Protein AF-A0A940A9M7-F1 (afdb_monomer_lite)

Structure (mmCIF, N/CA/C/O backbone):
data_AF-A0A940A9M7-F1
#
_entry.id   AF-A0A940A9M7-F1
#
loop_
_atom_site.group_PDB
_atom_site.id
_atom_site.type_symbol
_atom_site.label_atom_id
_atom_site.label_alt_id
_atom_site.label_comp_id
_atom_site.label_asym_id
_atom_site.label_entity_id
_atom_site.label_seq_id
_atom_site.pdbx_PDB_ins_code
_atom_site.Cartn_x
_atom_site.Cartn_y
_atom_site.Cartn_z
_atom_site.occupancy
_atom_site.B_iso_or_equiv
_atom_site.auth_seq_id
_atom_site.auth_comp_id
_atom_site.auth_asym_id
_atom_site.auth_atom_id
_atom_site.pdbx_PDB_model_num
ATOM 1 N N . MET A 1 1 ? 3.256 0.026 -23.911 1.00 66.44 1 MET A N 1
ATOM 2 C CA . MET A 1 1 ? 3.688 -1.262 -23.334 1.00 66.44 1 MET A CA 1
ATOM 3 C C . MET A 1 1 ? 5.031 -1.600 -23.962 1.00 66.44 1 MET A C 1
ATOM 5 O O . MET A 1 1 ? 5.150 -1.392 -25.164 1.00 66.44 1 MET A O 1
ATOM 9 N N . LEU A 1 2 ? 6.033 -1.996 -23.174 1.00 75.44 2 LEU A N 1
ATOM 10 C CA . LEU A 1 2 ? 7.364 -2.359 -23.690 1.00 75.44 2 LEU A CA 1
ATOM 11 C C . LEU A 1 2 ? 7.281 -3.606 -24.577 1.00 75.44 2 LEU A C 1
ATOM 13 O O . LEU A 1 2 ? 6.482 -4.505 -24.307 1.00 75.44 2 LEU A O 1
ATOM 17 N N . GLU A 1 3 ? 8.133 -3.686 -25.599 1.00 84.00 3 GLU A N 1
ATOM 18 C CA . GLU A 1 3 ? 8.294 -4.919 -26.368 1.00 84.00 3 GLU A CA 1
ATOM 19 C C . GLU A 1 3 ? 8.851 -6.039 -25.475 1.00 84.00 3 GLU A C 1
ATOM 21 O O . GLU A 1 3 ? 9.731 -5.811 -24.639 1.00 84.00 3 GLU A O 1
ATOM 26 N N . ASN A 1 4 ? 8.378 -7.274 -25.671 1.00 82.25 4 ASN A N 1
ATOM 27 C CA . ASN A 1 4 ? 8.702 -8.403 -24.788 1.00 82.25 4 ASN A CA 1
ATOM 28 C C . ASN A 1 4 ? 10.216 -8.633 -24.621 1.00 82.25 4 ASN A C 1
ATOM 30 O O . ASN A 1 4 ? 10.676 -8.871 -23.507 1.00 82.25 4 ASN A O 1
ATOM 34 N N . LYS A 1 5 ? 11.008 -8.495 -25.696 1.00 86.00 5 LYS A N 1
ATOM 35 C CA . LYS A 1 5 ? 12.473 -8.672 -25.647 1.00 86.00 5 LYS A CA 1
ATOM 36 C C . LYS A 1 5 ? 13.185 -7.572 -24.860 1.00 86.00 5 LYS A C 1
ATOM 38 O O . LYS A 1 5 ? 14.200 -7.829 -24.214 1.00 86.00 5 LYS A O 1
ATOM 43 N N . GLU A 1 6 ? 12.690 -6.341 -24.939 1.00 85.94 6 GLU A N 1
ATOM 44 C CA . GLU A 1 6 ? 13.264 -5.211 -24.210 1.00 85.94 6 GLU A CA 1
ATOM 45 C C . GLU A 1 6 ? 12.961 -5.334 -22.714 1.00 85.94 6 GLU A C 1
ATOM 47 O O . GLU A 1 6 ? 13.858 -5.198 -21.878 1.00 85.94 6 GLU A O 1
ATOM 52 N N . PHE A 1 7 ? 11.719 -5.695 -22.383 1.00 87.06 7 PHE A N 1
ATOM 53 C CA . PHE A 1 7 ? 11.304 -5.965 -21.012 1.00 87.06 7 PHE A CA 1
ATOM 54 C C . PHE A 1 7 ? 12.097 -7.114 -20.377 1.00 87.06 7 PHE A C 1
ATOM 56 O O . PHE A 1 7 ? 12.583 -6.971 -19.257 1.00 87.06 7 PHE A O 1
ATOM 63 N N . GLU A 1 8 ? 12.287 -8.225 -21.090 1.00 88.94 8 GLU A N 1
ATOM 64 C CA . GLU A 1 8 ? 13.025 -9.392 -20.594 1.00 88.94 8 GLU A CA 1
ATOM 65 C C . GLU A 1 8 ? 14.490 -9.058 -20.269 1.00 88.94 8 GLU A C 1
ATOM 67 O O . GLU A 1 8 ? 14.998 -9.421 -19.203 1.00 88.94 8 GLU A O 1
ATOM 72 N N . ARG A 1 9 ? 15.163 -8.291 -21.140 1.00 89.31 9 ARG A N 1
ATOM 73 C CA . ARG A 1 9 ? 16.531 -7.804 -20.885 1.00 89.31 9 ARG A CA 1
ATOM 74 C C . ARG A 1 9 ? 16.585 -6.923 -19.645 1.00 89.31 9 ARG A C 1
ATOM 76 O O . ARG A 1 9 ? 17.468 -7.084 -18.804 1.00 89.31 9 ARG A O 1
ATOM 83 N N . LEU A 1 10 ? 15.634 -6.003 -19.529 1.00 89.06 10 LEU A N 1
ATOM 84 C CA . LEU A 1 10 ? 15.554 -5.067 -18.418 1.00 89.06 10 LEU A CA 1
ATOM 85 C C . LEU A 1 10 ? 15.268 -5.784 -17.093 1.00 89.06 10 LEU A C 1
ATOM 87 O O . LEU A 1 10 ? 15.897 -5.466 -16.083 1.00 89.06 10 LEU A O 1
ATOM 91 N N . TYR A 1 11 ? 14.392 -6.790 -17.114 1.00 87.19 11 TYR A N 1
ATOM 92 C CA . TYR A 1 11 ? 14.102 -7.654 -15.975 1.00 87.19 11 TYR A CA 1
ATOM 93 C C . TYR A 1 11 ? 15.344 -8.422 -15.542 1.00 87.19 11 TYR A C 1
ATOM 95 O O . TYR A 1 11 ? 15.809 -8.265 -14.415 1.00 87.19 11 TYR A O 1
ATOM 103 N N . THR A 1 12 ? 15.937 -9.185 -16.456 1.00 90.38 12 THR A N 1
ATOM 104 C CA . THR A 1 12 ? 17.064 -10.073 -16.148 1.00 90.38 12 THR A CA 1
ATOM 105 C C . THR A 1 12 ? 18.270 -9.297 -15.619 1.00 90.38 12 THR A C 1
ATOM 107 O O . THR A 1 12 ? 18.910 -9.718 -14.657 1.00 90.38 12 THR A O 1
ATOM 110 N N . ALA A 1 13 ? 18.543 -8.117 -16.183 1.00 91.69 13 ALA A N 1
ATOM 111 C CA . ALA A 1 13 ? 19.672 -7.286 -15.778 1.00 91.69 13 ALA A CA 1
ATOM 112 C C . ALA A 1 13 ? 19.501 -6.620 -14.399 1.00 91.69 13 ALA A C 1
ATOM 114 O O . ALA A 1 13 ? 20.499 -6.305 -13.751 1.00 91.69 13 ALA A O 1
ATOM 115 N N . ASN A 1 14 ? 18.266 -6.375 -13.940 1.00 90.81 14 ASN A N 1
ATOM 116 C CA . ASN A 1 14 ? 18.018 -5.541 -12.754 1.00 90.81 14 ASN A CA 1
ATOM 117 C C . ASN A 1 14 ? 17.339 -6.278 -11.594 1.00 90.81 14 ASN A C 1
ATOM 119 O O . ASN A 1 14 ? 17.468 -5.832 -10.451 1.00 90.81 14 ASN A O 1
ATOM 123 N N . TYR A 1 15 ? 16.680 -7.412 -11.848 1.00 91.25 15 TYR A N 1
ATOM 124 C CA . TYR A 1 15 ? 15.899 -8.143 -10.849 1.00 91.25 15 TYR A CA 1
ATOM 125 C C . TYR A 1 15 ? 16.709 -8.456 -9.588 1.00 91.25 15 TYR A C 1
ATOM 127 O O . TYR A 1 15 ? 16.278 -8.150 -8.479 1.00 91.25 15 TYR A O 1
ATOM 135 N N . MET A 1 16 ? 17.932 -8.970 -9.746 1.00 92.62 16 MET A N 1
ATOM 136 C CA . MET A 1 16 ? 18.781 -9.339 -8.608 1.00 92.62 16 MET A CA 1
ATOM 137 C C . MET A 1 16 ? 19.178 -8.137 -7.740 1.00 92.62 16 MET A C 1
ATOM 139 O O . MET A 1 16 ? 19.275 -8.255 -6.521 1.00 92.62 16 MET A O 1
ATOM 143 N N . ALA A 1 17 ? 19.400 -6.967 -8.340 1.00 86.38 17 ALA A N 1
ATOM 144 C CA . ALA A 1 17 ? 19.700 -5.753 -7.585 1.00 86.38 17 ALA A CA 1
ATOM 145 C C . ALA A 1 17 ? 18.451 -5.212 -6.872 1.00 86.38 17 ALA A C 1
ATOM 147 O O . ALA A 1 17 ? 18.526 -4.813 -5.711 1.00 86.38 17 ALA A O 1
ATOM 148 N N . MET A 1 18 ? 17.304 -5.253 -7.551 1.00 93.12 18 MET A N 1
ATOM 149 C CA . MET A 1 18 ? 16.014 -4.833 -7.013 1.00 93.12 18 MET A CA 1
ATOM 150 C C . MET A 1 18 ? 15.571 -5.699 -5.830 1.00 93.12 18 MET A C 1
ATOM 152 O O . MET A 1 18 ? 15.223 -5.155 -4.785 1.00 93.12 18 MET A O 1
ATOM 156 N N . ILE A 1 19 ? 15.637 -7.027 -5.958 1.00 93.31 19 ILE A N 1
ATOM 157 C CA . ILE A 1 19 ? 15.193 -7.946 -4.905 1.00 93.31 19 ILE A CA 1
ATOM 158 C C . ILE A 1 19 ? 16.102 -7.891 -3.677 1.00 93.31 19 ILE A C 1
ATOM 160 O O . ILE A 1 19 ? 15.609 -7.939 -2.556 1.00 93.31 19 ILE A O 1
ATOM 164 N N . ARG A 1 20 ? 17.420 -7.713 -3.857 1.00 85.12 20 ARG A N 1
ATOM 165 C CA . ARG A 1 20 ? 18.339 -7.492 -2.729 1.00 85.12 20 ARG A CA 1
ATOM 166 C C . ARG A 1 20 ? 17.969 -6.229 -1.961 1.00 85.12 20 ARG A C 1
ATOM 168 O O . ARG A 1 20 ? 17.848 -6.284 -0.746 1.00 85.12 20 ARG A O 1
ATOM 175 N N . LEU A 1 21 ? 17.747 -5.120 -2.670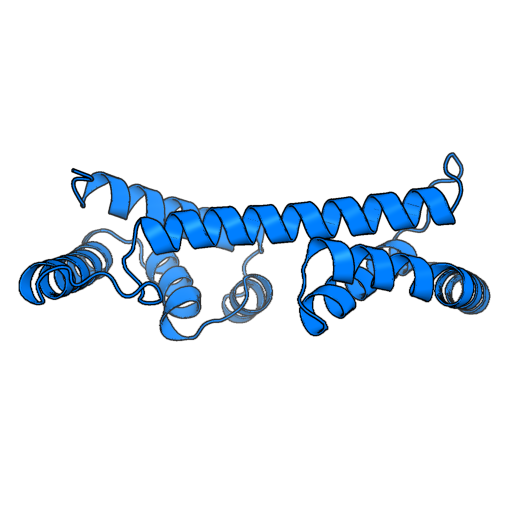 1.00 75.06 21 LEU A N 1
ATOM 176 C CA . LEU A 1 21 ? 17.353 -3.858 -2.050 1.00 75.06 21 LEU A CA 1
ATOM 177 C C . LEU A 1 21 ? 16.020 -3.983 -1.301 1.00 75.06 21 LEU A C 1
ATOM 179 O O . LEU A 1 21 ? 15.920 -3.521 -0.170 1.00 75.06 21 LEU A O 1
ATOM 183 N N . ALA A 1 22 ? 15.019 -4.619 -1.913 1.00 80.06 22 ALA A N 1
ATOM 184 C CA . ALA A 1 22 ? 13.721 -4.832 -1.283 1.00 80.06 22 ALA A CA 1
ATOM 185 C C . ALA A 1 22 ? 13.844 -5.675 -0.003 1.00 80.06 22 ALA A C 1
ATOM 187 O O . ALA A 1 22 ? 13.377 -5.240 1.045 1.00 80.06 22 ALA A O 1
ATOM 188 N N . ARG A 1 23 ? 14.588 -6.791 -0.041 1.00 83.94 23 ARG A N 1
ATOM 189 C CA . ARG A 1 23 ? 14.822 -7.655 1.134 1.00 83.94 23 ARG A CA 1
ATOM 190 C C . ARG A 1 23 ? 15.562 -6.937 2.255 1.00 83.94 23 ARG A C 1
ATOM 192 O O . ARG A 1 23 ? 15.257 -7.156 3.421 1.00 83.94 23 ARG A O 1
ATOM 199 N N . THR A 1 24 ? 16.515 -6.068 1.917 1.00 74.75 24 THR A N 1
ATOM 200 C CA . THR A 1 24 ? 17.220 -5.235 2.902 1.00 74.75 24 THR A CA 1
ATOM 201 C C . THR A 1 24 ? 16.300 -4.220 3.578 1.00 74.75 24 THR A C 1
ATOM 203 O O . THR A 1 24 ? 16.548 -3.871 4.724 1.00 74.75 24 THR A O 1
ATOM 206 N N . LEU A 1 25 ? 15.272 -3.724 2.884 1.00 65.50 25 LEU A N 1
ATOM 207 C CA . LEU A 1 25 ? 14.364 -2.707 3.419 1.00 65.50 25 LEU A CA 1
ATOM 208 C C . LEU A 1 25 ? 13.155 -3.304 4.148 1.00 65.50 25 LEU A C 1
ATOM 210 O O . LEU A 1 25 ? 12.734 -2.751 5.157 1.00 65.50 25 LEU A O 1
ATOM 214 N N . LEU A 1 26 ? 12.581 -4.385 3.618 1.00 77.62 26 LEU A N 1
ATOM 215 C CA . LEU A 1 26 ? 11.326 -4.966 4.102 1.00 77.62 26 LEU A CA 1
ATOM 216 C C . LEU A 1 26 ? 11.537 -6.127 5.073 1.00 77.62 26 LEU A C 1
ATOM 218 O O . LEU A 1 26 ? 10.652 -6.404 5.870 1.00 77.62 26 LEU A O 1
ATOM 222 N N . HIS A 1 27 ? 12.690 -6.801 5.018 1.00 77.00 27 HIS A N 1
ATOM 223 C CA . HIS A 1 27 ? 12.985 -8.003 5.811 1.00 77.00 27 HIS A CA 1
ATOM 224 C C . HIS A 1 27 ? 11.963 -9.150 5.666 1.00 77.00 27 HIS A C 1
ATOM 226 O O . HIS A 1 27 ? 12.010 -10.106 6.432 1.00 77.00 27 HIS A O 1
ATOM 232 N N . ASP A 1 28 ? 11.112 -9.092 4.643 1.00 81.25 28 ASP A N 1
ATOM 233 C CA . ASP A 1 28 ? 10.121 -10.103 4.288 1.00 81.25 28 ASP A CA 1
ATOM 234 C C . ASP A 1 28 ? 10.331 -10.518 2.827 1.00 81.25 28 ASP A C 1
ATOM 236 O O . ASP A 1 28 ? 10.504 -9.670 1.944 1.00 81.25 28 ASP A O 1
ATOM 240 N N . GLU A 1 29 ? 10.411 -11.822 2.564 1.00 75.00 29 GLU A N 1
ATOM 241 C CA . GLU A 1 29 ? 10.744 -12.330 1.232 1.00 75.00 29 GLU A CA 1
ATOM 242 C C . GLU A 1 29 ? 9.598 -12.169 0.230 1.00 75.00 29 GLU A C 1
ATOM 244 O O . GLU A 1 29 ? 9.861 -11.829 -0.928 1.00 75.00 29 GLU A O 1
ATOM 249 N N . ASP A 1 30 ? 8.356 -12.350 0.664 1.00 76.19 30 ASP A N 1
ATOM 250 C CA . ASP A 1 30 ? 7.197 -12.301 -0.219 1.00 76.19 30 ASP A CA 1
ATOM 251 C C . ASP A 1 30 ? 6.806 -10.849 -0.516 1.00 76.19 30 ASP A C 1
ATOM 253 O O . ASP A 1 30 ? 6.700 -10.484 -1.690 1.00 76.19 30 ASP A O 1
ATOM 257 N N . GLU A 1 31 ? 6.776 -9.961 0.488 1.00 79.44 31 GLU A N 1
ATOM 258 C CA . GLU A 1 31 ? 6.568 -8.524 0.245 1.00 79.44 31 GLU A CA 1
ATOM 259 C C . GLU A 1 31 ? 7.670 -7.929 -0.646 1.00 79.44 31 GLU A C 1
ATOM 261 O O . GLU A 1 31 ? 7.421 -7.034 -1.463 1.00 79.44 31 GLU A O 1
ATOM 266 N N . SER A 1 32 ? 8.902 -8.436 -0.534 1.00 84.75 32 SER A N 1
ATOM 267 C CA . SER A 1 32 ? 9.999 -8.018 -1.408 1.00 84.75 32 SER A CA 1
ATOM 268 C C . SER A 1 32 ? 9.762 -8.407 -2.863 1.00 84.75 32 SER A C 1
ATOM 270 O O . SER A 1 32 ? 10.024 -7.600 -3.760 1.00 84.75 32 SER A O 1
ATOM 272 N N . ARG A 1 33 ? 9.282 -9.630 -3.118 1.00 87.38 33 ARG A N 1
ATOM 273 C CA . ARG A 1 33 ? 8.963 -10.096 -4.475 1.00 87.38 33 ARG A CA 1
ATOM 274 C C . ARG A 1 33 ? 7.809 -9.292 -5.063 1.00 87.38 33 ARG A C 1
ATOM 276 O O . ARG A 1 33 ? 7.934 -8.821 -6.195 1.00 87.38 33 ARG A O 1
ATOM 283 N N . ASP A 1 34 ? 6.769 -9.039 -4.277 1.00 86.38 34 ASP A N 1
ATOM 284 C CA . ASP A 1 34 ? 5.610 -8.247 -4.693 1.00 86.38 34 ASP A CA 1
ATOM 285 C C . ASP A 1 34 ? 5.986 -6.798 -5.017 1.00 86.38 34 ASP A C 1
ATOM 287 O O . ASP A 1 34 ? 5.595 -6.259 -6.055 1.00 86.38 34 ASP A O 1
ATOM 291 N N . ALA A 1 35 ? 6.822 -6.162 -4.189 1.00 88.81 35 ALA A N 1
ATOM 292 C CA . ALA A 1 35 ? 7.301 -4.806 -4.447 1.00 88.81 35 ALA A CA 1
ATOM 293 C C . ALA A 1 35 ? 8.076 -4.702 -5.774 1.00 88.81 35 ALA A C 1
ATOM 295 O O . ALA A 1 35 ? 7.928 -3.724 -6.515 1.00 88.81 35 ALA A O 1
ATOM 296 N N . VAL A 1 36 ? 8.899 -5.707 -6.086 1.00 93.19 36 VAL A N 1
ATOM 297 C CA . VAL A 1 36 ? 9.654 -5.794 -7.344 1.00 93.19 36 VAL A CA 1
ATOM 298 C C . VAL A 1 36 ? 8.717 -6.056 -8.525 1.00 93.19 36 VAL A C 1
ATOM 300 O O . VAL A 1 36 ? 8.844 -5.382 -9.551 1.00 93.19 36 VAL A O 1
ATOM 303 N N . ALA A 1 37 ? 7.763 -6.978 -8.379 1.00 87.94 37 ALA A N 1
ATOM 304 C CA . ALA A 1 37 ? 6.775 -7.304 -9.403 1.00 87.94 37 ALA A CA 1
ATOM 305 C C . ALA A 1 37 ? 5.921 -6.083 -9.778 1.00 87.94 37 ALA A C 1
ATOM 307 O O . ALA A 1 37 ? 5.799 -5.765 -10.961 1.00 87.94 37 ALA A O 1
ATOM 308 N N . ASP A 1 38 ? 5.440 -5.326 -8.790 1.00 90.12 38 ASP A N 1
ATOM 309 C CA . ASP A 1 38 ? 4.678 -4.089 -8.991 1.00 90.12 38 ASP A CA 1
ATOM 310 C C . ASP A 1 38 ? 5.460 -3.038 -9.792 1.00 90.12 38 ASP A C 1
ATOM 312 O O . ASP A 1 38 ? 4.926 -2.386 -10.699 1.00 90.12 38 ASP A O 1
ATOM 316 N N . VAL A 1 39 ? 6.745 -2.854 -9.471 1.00 93.38 39 VAL A N 1
ATOM 317 C CA . VAL A 1 39 ? 7.607 -1.911 -10.196 1.00 93.38 39 VAL A CA 1
ATOM 318 C C . VAL A 1 39 ? 7.828 -2.378 -11.632 1.00 93.38 39 VAL A C 1
ATOM 320 O O . VAL A 1 39 ? 7.726 -1.565 -12.554 1.00 93.38 39 VAL A O 1
ATOM 323 N N . MET A 1 40 ? 8.076 -3.671 -11.843 1.00 91.12 40 MET A N 1
ATOM 324 C CA . MET A 1 40 ? 8.266 -4.226 -13.184 1.00 91.12 40 MET A CA 1
ATOM 325 C C . MET A 1 40 ? 6.992 -4.153 -14.019 1.00 91.12 40 MET A C 1
ATOM 327 O O . MET A 1 40 ? 7.058 -3.757 -15.180 1.00 91.12 40 MET A O 1
ATOM 331 N N . PHE A 1 41 ? 5.825 -4.416 -13.434 1.00 89.62 41 PHE A N 1
ATOM 332 C CA . PHE A 1 41 ? 4.539 -4.245 -14.104 1.00 89.62 41 PHE A CA 1
ATOM 333 C C . PHE A 1 41 ? 4.294 -2.782 -14.507 1.00 89.62 41 PHE A C 1
ATOM 335 O O . PHE A 1 41 ? 3.874 -2.479 -15.631 1.00 89.62 41 PHE A O 1
ATOM 342 N N . ARG A 1 42 ? 4.623 -1.831 -13.624 1.00 87.56 42 ARG A N 1
ATOM 343 C CA . ARG A 1 42 ? 4.546 -0.398 -13.940 1.00 87.56 42 ARG A CA 1
ATOM 344 C C . ARG A 1 42 ? 5.460 -0.017 -15.105 1.00 87.56 42 ARG A C 1
ATOM 346 O O . ARG A 1 42 ? 5.058 0.772 -15.957 1.00 87.56 42 ARG A O 1
ATOM 353 N N . VAL A 1 43 ? 6.674 -0.552 -15.143 1.00 90.19 43 VAL A N 1
ATOM 354 C CA . VAL A 1 43 ? 7.626 -0.299 -16.232 1.00 90.19 43 VAL A CA 1
ATOM 355 C C . VAL A 1 43 ? 7.159 -0.949 -17.527 1.00 90.19 43 VAL A C 1
ATOM 357 O O . VAL A 1 43 ? 7.179 -0.303 -18.566 1.00 90.19 43 VAL A O 1
ATOM 360 N N . TYR A 1 44 ? 6.645 -2.174 -17.473 1.00 89.56 44 TYR A N 1
ATOM 361 C CA . TYR A 1 44 ? 6.074 -2.851 -18.634 1.00 89.56 44 TYR A CA 1
ATOM 362 C C . TYR A 1 44 ? 4.946 -2.039 -19.285 1.00 89.56 44 TYR A C 1
ATOM 364 O O . TYR A 1 44 ? 4.896 -1.876 -20.505 1.00 89.56 44 TYR A O 1
ATOM 372 N N . THR A 1 45 ? 4.061 -1.471 -18.466 1.00 88.31 45 THR A N 1
ATOM 373 C CA . THR A 1 45 ? 2.908 -0.693 -18.933 1.00 88.31 45 THR A CA 1
ATOM 374 C C . THR A 1 45 ? 3.281 0.715 -19.399 1.00 88.31 45 THR A C 1
ATOM 376 O O . THR A 1 45 ? 2.830 1.132 -20.469 1.00 88.31 45 THR A O 1
ATOM 379 N N . LYS A 1 46 ? 4.105 1.444 -18.632 1.00 87.00 46 LYS A N 1
ATOM 380 C CA . LYS A 1 46 ? 4.371 2.884 -18.832 1.00 87.00 46 LYS A CA 1
ATOM 381 C C . LYS A 1 46 ? 5.753 3.217 -19.402 1.00 87.00 46 LYS A C 1
ATOM 383 O O . LYS A 1 46 ? 5.985 4.374 -19.737 1.00 87.00 46 LYS A O 1
ATOM 388 N N . GLY A 1 47 ? 6.646 2.240 -19.510 1.00 85.62 47 GLY A N 1
ATOM 389 C CA . GLY A 1 47 ? 8.041 2.444 -19.893 1.00 85.62 47 GLY A CA 1
ATOM 390 C C . GLY A 1 47 ? 8.867 3.155 -18.817 1.00 85.62 47 GLY A C 1
ATOM 391 O O . GLY A 1 47 ? 8.381 3.498 -17.733 1.00 85.62 47 GLY A O 1
ATOM 392 N N . ILE A 1 48 ? 10.142 3.374 -19.130 1.00 86.31 48 ILE A N 1
ATOM 393 C CA . ILE A 1 48 ? 11.044 4.224 -18.347 1.00 86.31 48 ILE A CA 1
ATOM 394 C C . ILE A 1 48 ? 11.176 5.560 -19.081 1.00 86.31 48 ILE A C 1
ATOM 396 O O . ILE A 1 48 ? 11.388 5.548 -20.288 1.00 86.31 48 ILE A O 1
ATOM 400 N N . PRO A 1 49 ? 11.074 6.713 -18.398 1.00 84.12 49 PRO A N 1
ATOM 401 C CA . PRO A 1 49 ? 11.303 7.996 -19.051 1.00 84.12 49 PRO A CA 1
ATOM 402 C C . PRO A 1 49 ? 12.753 8.126 -19.543 1.00 84.12 49 PRO A C 1
ATOM 404 O O . PRO A 1 49 ? 13.675 7.935 -18.748 1.00 84.12 49 PRO A O 1
ATOM 407 N N . ASP A 1 50 ? 12.942 8.563 -20.790 1.00 82.69 50 ASP A N 1
ATOM 408 C CA . ASP A 1 50 ? 14.242 8.627 -21.493 1.00 82.69 50 ASP A CA 1
ATOM 409 C C . ASP A 1 50 ? 15.349 9.381 -20.741 1.00 82.69 50 ASP A C 1
ATOM 411 O O . ASP A 1 50 ? 16.536 9.110 -20.899 1.00 82.69 50 ASP A O 1
ATOM 415 N N . ARG A 1 51 ? 14.972 10.323 -19.869 1.00 83.69 51 ARG A N 1
ATOM 416 C CA . ARG A 1 51 ? 15.912 11.112 -19.057 1.00 83.69 51 ARG A CA 1
ATOM 417 C C . ARG A 1 51 ? 16.616 10.323 -17.946 1.00 83.69 51 ARG A C 1
ATOM 419 O O . ARG A 1 51 ? 17.466 10.889 -17.260 1.00 83.69 51 ARG A O 1
ATOM 426 N N . TYR A 1 52 ? 16.230 9.074 -17.688 1.00 78.81 52 TYR A N 1
ATOM 427 C CA . TYR A 1 52 ? 16.780 8.281 -16.590 1.00 78.81 52 TYR A CA 1
ATOM 428 C C . TYR A 1 52 ? 17.554 7.062 -17.077 1.00 78.81 52 TYR A C 1
ATOM 430 O O . TYR A 1 52 ? 17.116 6.324 -17.950 1.00 78.81 52 TYR A O 1
ATOM 4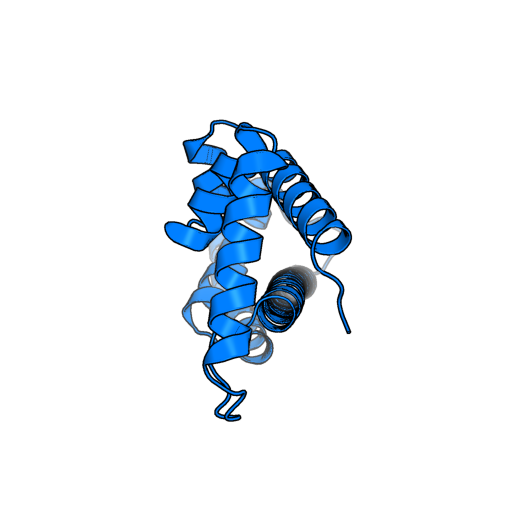38 N N . THR A 1 53 ? 18.664 6.767 -16.399 1.00 84.75 53 THR A N 1
ATOM 439 C CA . THR A 1 53 ? 19.325 5.467 -16.531 1.00 84.75 53 THR A CA 1
ATOM 440 C C . THR A 1 53 ? 18.411 4.363 -15.977 1.00 84.75 53 THR A C 1
ATOM 442 O O . THR A 1 53 ? 18.035 4.459 -14.800 1.00 84.75 53 THR A O 1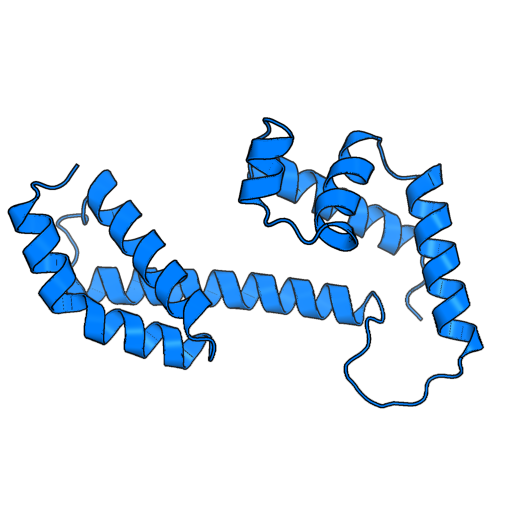
ATOM 445 N N . PRO A 1 54 ? 18.107 3.295 -16.743 1.00 84.00 54 PRO A N 1
ATOM 446 C CA . PRO A 1 54 ? 17.164 2.248 -16.343 1.00 84.00 54 PRO A CA 1
ATOM 447 C C . PRO A 1 54 ? 17.415 1.674 -14.946 1.00 84.00 54 PRO A C 1
ATOM 449 O O . PRO A 1 54 ? 16.526 1.700 -14.099 1.00 84.00 54 PRO A O 1
ATOM 452 N N . SER A 1 55 ? 18.647 1.258 -14.646 1.00 78.12 55 SER A N 1
ATOM 453 C CA . SER A 1 55 ? 18.989 0.673 -13.342 1.00 78.12 55 SER A CA 1
ATOM 454 C C . SER A 1 55 ? 18.781 1.641 -12.175 1.00 78.12 55 SER A C 1
ATOM 456 O O . SER A 1 55 ? 18.233 1.260 -11.143 1.00 78.12 55 SER A O 1
ATOM 458 N N . LYS A 1 56 ? 19.161 2.917 -12.333 1.00 79.69 56 LYS A N 1
ATOM 459 C CA . LYS A 1 56 ? 18.966 3.937 -11.286 1.00 79.69 56 LYS A CA 1
ATOM 460 C C . LYS A 1 56 ? 17.484 4.226 -11.064 1.00 79.69 56 LYS A C 1
ATOM 462 O O . LYS A 1 56 ? 17.053 4.362 -9.921 1.00 79.69 56 LYS A O 1
ATOM 467 N N . TYR A 1 57 ? 16.713 4.300 -12.148 1.00 87.38 57 TYR A N 1
ATOM 468 C CA . TYR A 1 57 ? 15.271 4.508 -12.089 1.00 87.38 57 TYR A CA 1
ATOM 469 C C . TYR A 1 57 ? 14.569 3.365 -11.351 1.00 87.38 57 TYR A C 1
ATOM 471 O O . TYR A 1 57 ? 13.824 3.610 -10.405 1.00 87.38 57 TYR A O 1
ATOM 479 N N . LEU A 1 58 ? 14.864 2.121 -11.731 1.00 86.81 58 LEU A N 1
ATOM 480 C CA . LEU A 1 58 ? 14.266 0.926 -11.138 1.00 86.81 58 LEU A CA 1
ATOM 481 C C . LEU A 1 58 ? 14.566 0.811 -9.645 1.00 86.81 58 LEU A C 1
ATOM 483 O O . LEU A 1 58 ? 13.646 0.616 -8.853 1.00 86.81 58 LEU A O 1
ATOM 487 N N . LEU A 1 59 ? 15.825 1.003 -9.240 1.00 80.50 59 LEU A N 1
ATOM 488 C CA . LEU A 1 59 ? 16.199 0.981 -7.824 1.00 80.50 59 LEU A CA 1
ATOM 489 C C . LEU A 1 59 ? 15.502 2.095 -7.034 1.00 80.50 59 LEU A C 1
ATOM 491 O O . LEU A 1 59 ? 15.044 1.856 -5.918 1.00 80.50 59 LEU A O 1
ATOM 495 N N . ALA A 1 60 ? 15.357 3.293 -7.610 1.00 79.62 60 ALA A N 1
ATOM 496 C CA . ALA A 1 60 ? 14.608 4.376 -6.978 1.00 79.62 60 ALA A CA 1
ATOM 497 C C . ALA A 1 60 ? 13.114 4.036 -6.837 1.00 79.62 60 ALA A C 1
ATOM 499 O O . ALA A 1 60 ? 12.527 4.294 -5.786 1.00 79.62 60 ALA A O 1
ATOM 500 N N . CYS A 1 61 ? 12.503 3.431 -7.858 1.00 85.19 61 CYS A N 1
ATOM 501 C CA . CYS A 1 61 ? 11.113 2.986 -7.813 1.00 85.19 61 CYS A CA 1
ATOM 502 C C . CYS A 1 61 ? 10.889 1.901 -6.756 1.00 85.19 61 CYS A C 1
ATOM 504 O O . CYS A 1 61 ? 9.958 2.035 -5.965 1.00 85.19 61 CYS A O 1
ATOM 506 N N . VAL A 1 62 ? 11.752 0.883 -6.697 1.00 87.38 62 VAL A N 1
ATOM 507 C CA . VAL A 1 62 ? 11.683 -0.180 -5.681 1.00 87.38 62 VAL A CA 1
ATOM 508 C C . VAL A 1 62 ? 11.880 0.391 -4.288 1.00 87.38 62 VAL A C 1
ATOM 510 O O . VAL A 1 62 ? 11.063 0.127 -3.413 1.00 87.38 62 VAL A O 1
ATOM 513 N N . ARG A 1 63 ? 12.892 1.242 -4.083 1.00 74.00 63 ARG A N 1
ATOM 514 C CA . ARG A 1 63 ? 13.104 1.920 -2.798 1.00 74.00 63 ARG A CA 1
ATOM 515 C C . ARG A 1 63 ? 11.860 2.687 -2.368 1.00 74.00 63 ARG A C 1
ATOM 517 O O . ARG A 1 63 ? 11.435 2.558 -1.229 1.00 74.00 63 ARG A O 1
ATOM 524 N N . ASN A 1 64 ? 11.273 3.481 -3.262 1.00 77.44 64 ASN A N 1
ATOM 525 C CA . ASN A 1 64 ? 10.090 4.272 -2.936 1.00 77.44 64 ASN A CA 1
ATOM 526 C C . ASN A 1 64 ? 8.887 3.370 -2.626 1.00 77.44 64 ASN A C 1
ATOM 528 O O . ASN A 1 64 ? 8.202 3.616 -1.643 1.00 77.44 64 ASN A O 1
ATOM 532 N N . LYS A 1 65 ? 8.683 2.292 -3.396 1.00 86.56 65 LYS A N 1
ATOM 533 C CA . LYS A 1 65 ? 7.640 1.294 -3.130 1.00 86.56 65 LYS A CA 1
ATOM 534 C C . LYS A 1 65 ? 7.828 0.638 -1.759 1.00 86.56 65 LYS A C 1
ATOM 536 O O . LYS A 1 65 ? 6.868 0.565 -1.004 1.00 86.56 65 LYS A O 1
ATOM 541 N N . CYS A 1 66 ? 9.051 0.236 -1.414 1.00 78.19 66 CYS A N 1
ATOM 542 C CA . CYS A 1 66 ? 9.372 -0.329 -0.102 1.00 78.19 66 CYS A CA 1
ATOM 543 C C . CYS A 1 66 ? 9.146 0.694 1.016 1.00 78.19 66 CYS A C 1
ATOM 545 O O . CYS A 1 66 ? 8.545 0.368 2.026 1.00 78.19 66 CYS A O 1
ATOM 547 N N . LEU A 1 67 ? 9.557 1.953 0.834 1.00 69.75 67 LEU A N 1
ATOM 548 C CA . LEU A 1 67 ? 9.295 3.017 1.808 1.00 69.75 67 LEU A CA 1
ATOM 549 C C . LEU A 1 67 ? 7.799 3.288 1.977 1.00 69.75 67 LEU A C 1
ATOM 551 O O . LEU A 1 67 ? 7.362 3.584 3.083 1.00 69.75 67 LEU A O 1
ATOM 555 N N . ASP A 1 68 ? 7.010 3.186 0.911 1.00 78.56 68 ASP A N 1
ATOM 556 C CA . ASP A 1 68 ? 5.558 3.323 0.985 1.00 78.56 68 ASP A CA 1
ATOM 557 C C . ASP A 1 68 ? 4.921 2.137 1.719 1.00 78.56 68 ASP A C 1
ATOM 559 O O . ASP A 1 68 ? 4.034 2.360 2.542 1.00 78.56 68 ASP A O 1
ATOM 563 N N . ILE A 1 69 ? 5.410 0.911 1.499 1.00 79.69 69 ILE A N 1
ATOM 564 C CA . ILE A 1 69 ? 5.033 -0.281 2.277 1.00 79.69 69 ILE A CA 1
ATOM 565 C C . ILE A 1 69 ? 5.399 -0.077 3.751 1.00 79.69 69 ILE A C 1
ATOM 567 O O . ILE A 1 69 ? 4.517 -0.124 4.597 1.00 79.69 69 ILE A O 1
ATOM 571 N N . ILE A 1 70 ? 6.644 0.288 4.069 1.00 72.50 70 ILE A N 1
ATOM 572 C CA . ILE A 1 70 ? 7.106 0.550 5.443 1.00 72.50 70 ILE A CA 1
ATOM 573 C C . ILE A 1 70 ? 6.292 1.662 6.095 1.00 72.50 70 ILE A C 1
ATOM 575 O O . ILE A 1 70 ? 5.935 1.556 7.263 1.00 72.50 70 ILE A O 1
ATOM 579 N N . ARG A 1 71 ? 5.956 2.738 5.375 1.00 69.12 71 ARG A N 1
ATOM 580 C CA . ARG A 1 71 ? 5.075 3.797 5.890 1.00 69.12 71 ARG A CA 1
ATOM 581 C C . ARG A 1 71 ? 3.691 3.250 6.189 1.00 69.12 71 ARG A C 1
ATOM 583 O O . ARG A 1 71 ? 3.149 3.574 7.238 1.00 69.12 71 ARG A O 1
ATOM 590 N N . GLN A 1 72 ? 3.130 2.423 5.311 1.00 70.31 72 GLN A N 1
ATOM 591 C CA . GLN A 1 72 ? 1.845 1.766 5.543 1.00 70.31 72 GLN A CA 1
ATOM 592 C C . GLN A 1 72 ? 1.911 0.788 6.716 1.00 70.31 72 GLN A C 1
ATOM 594 O O . GLN A 1 72 ? 0.985 0.788 7.517 1.00 70.31 72 GLN A O 1
ATOM 599 N N . MET A 1 73 ? 3.004 0.040 6.881 1.00 65.56 73 MET A N 1
ATOM 600 C CA . MET A 1 73 ? 3.263 -0.824 8.035 1.00 65.56 73 MET A CA 1
ATOM 601 C C . MET A 1 73 ? 3.465 -0.013 9.307 1.00 65.56 73 MET A C 1
ATOM 603 O O . MET A 1 73 ? 2.953 -0.391 10.337 1.00 65.56 73 MET A O 1
ATOM 607 N N . THR A 1 74 ? 4.148 1.128 9.260 1.00 56.97 74 THR A N 1
ATOM 608 C CA . THR A 1 74 ? 4.360 2.002 10.422 1.00 56.97 74 THR A CA 1
ATOM 609 C C . THR A 1 74 ? 3.060 2.694 10.812 1.00 56.97 74 THR A C 1
ATOM 611 O O . THR A 1 74 ? 2.776 2.869 11.989 1.00 56.97 74 THR A O 1
ATOM 614 N N . ILE A 1 75 ? 2.247 3.097 9.834 1.00 52.94 75 ILE A N 1
ATOM 615 C CA . ILE A 1 75 ? 0.890 3.595 10.070 1.00 52.94 75 ILE A CA 1
ATOM 616 C C . ILE A 1 75 ? 0.039 2.464 10.645 1.00 52.94 75 ILE A C 1
ATOM 618 O O . ILE A 1 75 ? -0.639 2.693 11.635 1.00 52.94 75 ILE A O 1
ATOM 622 N N . ARG A 1 76 ? 0.127 1.247 10.097 1.00 51.59 76 ARG A N 1
ATOM 623 C CA . ARG A 1 76 ? -0.546 0.050 10.609 1.00 51.59 76 ARG A CA 1
ATOM 624 C C . ARG A 1 76 ? -0.101 -0.286 12.029 1.00 51.59 76 ARG A C 1
ATOM 626 O O . ARG A 1 76 ? -0.966 -0.463 12.855 1.00 51.59 76 ARG A O 1
ATOM 633 N N . GLN A 1 77 ? 1.188 -0.255 12.343 1.00 48.59 77 GLN A N 1
ATOM 634 C CA . GLN A 1 77 ? 1.754 -0.472 13.675 1.00 48.59 77 GLN A CA 1
ATOM 635 C C . GLN A 1 77 ? 1.404 0.661 14.635 1.00 48.59 77 GLN A C 1
ATOM 637 O O . GLN A 1 77 ? 1.201 0.427 15.813 1.00 48.59 77 GLN A O 1
ATOM 642 N N . LYS A 1 78 ? 1.313 1.911 14.168 1.00 42.72 78 LYS A N 1
ATOM 643 C CA . LYS A 1 78 ? 0.774 3.017 14.974 1.00 42.72 78 LYS A CA 1
ATOM 644 C C . LYS A 1 78 ? -0.714 2.817 15.243 1.00 42.72 78 LYS A C 1
ATOM 646 O O . LYS A 1 78 ? -1.167 3.148 16.327 1.00 42.72 78 LYS A O 1
ATOM 651 N N . VAL A 1 79 ? -1.450 2.259 14.286 1.00 42.72 79 VAL A N 1
ATOM 652 C CA . VAL A 1 79 ? -2.855 1.871 14.432 1.00 42.72 79 VAL A CA 1
ATOM 653 C C . VAL A 1 79 ? -2.997 0.647 15.355 1.00 42.72 79 VAL A C 1
ATOM 655 O O . VAL A 1 79 ? -3.845 0.694 16.226 1.00 42.72 79 VAL A O 1
ATOM 658 N N . GLU A 1 80 ? -2.127 -0.363 15.271 1.00 41.38 80 GLU A N 1
ATOM 659 C CA . GLU A 1 80 ? -2.027 -1.550 16.153 1.00 41.38 80 GLU A CA 1
ATOM 660 C C . GLU A 1 80 ? -1.413 -1.226 17.529 1.00 41.38 80 GLU A C 1
ATOM 662 O O . GLU A 1 80 ? -1.561 -1.978 1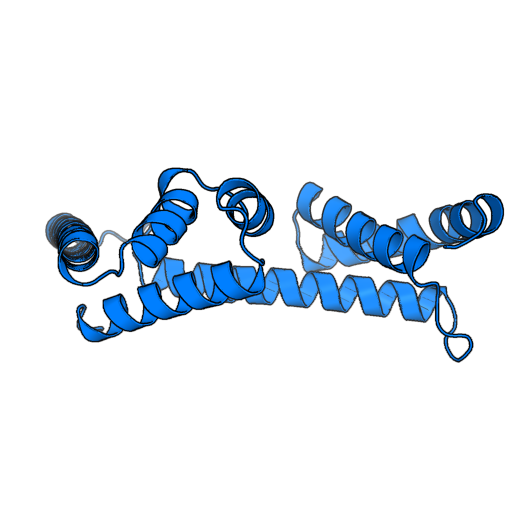8.478 1.00 41.38 80 GLU A O 1
ATOM 667 N N . LYS A 1 81 ? -0.721 -0.095 17.691 1.00 39.16 81 LYS A N 1
ATOM 668 C CA . LYS A 1 81 ? -0.356 0.443 19.014 1.00 39.16 81 LYS A CA 1
ATOM 669 C C . LYS A 1 81 ? -1.471 1.296 19.612 1.00 39.16 81 LYS A C 1
ATOM 671 O O . LYS A 1 81 ? -1.554 1.406 20.826 1.00 39.16 81 LYS A O 1
ATOM 676 N N . MET A 1 82 ? -2.312 1.905 18.773 1.00 36.72 82 MET A N 1
ATOM 677 C CA . MET A 1 82 ? -3.539 2.601 19.191 1.00 36.72 82 MET A CA 1
ATOM 678 C C . MET A 1 82 ? -4.716 1.637 19.422 1.00 36.72 82 MET A C 1
ATOM 680 O O . MET A 1 82 ? -5.710 2.027 20.022 1.00 36.72 82 MET A O 1
ATOM 684 N N . LEU A 1 83 ? -4.610 0.397 18.945 1.00 39.50 83 LEU A N 1
ATOM 685 C CA . LEU A 1 83 ? -5.567 -0.692 19.114 1.00 39.50 83 LEU A CA 1
ATOM 686 C C . LEU A 1 83 ? -4.771 -1.870 19.666 1.00 39.50 83 LEU A C 1
ATOM 688 O O . LEU A 1 83 ? -4.101 -2.497 18.857 1.00 39.50 83 LEU A O 1
ATOM 692 N N . PRO A 1 84 ? -4.773 -2.169 20.977 1.00 36.72 84 PRO A N 1
ATOM 693 C CA . PRO A 1 84 ? -3.914 -3.210 21.525 1.00 36.72 84 PRO A CA 1
ATOM 694 C C . PRO A 1 84 ? -4.255 -4.554 20.874 1.00 36.72 84 PRO A C 1
ATOM 696 O O . PRO A 1 84 ? -5.222 -5.214 21.243 1.00 36.72 84 PRO A O 1
ATOM 699 N N . ILE A 1 85 ? -3.455 -4.941 19.886 1.00 38.34 85 ILE A N 1
ATOM 700 C CA . ILE A 1 85 ? -3.401 -6.286 19.338 1.00 38.34 85 ILE A CA 1
ATOM 701 C C . ILE A 1 85 ? -2.026 -6.804 19.742 1.00 38.34 85 ILE A C 1
ATOM 703 O O . ILE A 1 85 ? -0.991 -6.236 19.400 1.00 38.34 85 ILE A O 1
ATOM 707 N N . GLU A 1 86 ? -2.070 -7.822 20.588 1.00 45.81 86 GLU A N 1
ATOM 708 C CA . GLU A 1 86 ? -0.955 -8.568 21.156 1.00 45.81 86 GLU A CA 1
ATOM 709 C C . GLU A 1 86 ? 0.167 -8.849 20.149 1.00 45.81 86 GLU A C 1
ATOM 711 O O . GLU A 1 86 ? -0.040 -9.593 19.197 1.00 45.81 86 GLU A O 1
ATOM 716 N N . ASP A 1 87 ? 1.360 -8.295 20.403 1.00 35.72 87 ASP A N 1
ATOM 717 C CA . ASP A 1 87 ? 2.610 -9.073 20.318 1.00 35.72 87 ASP A CA 1
ATOM 718 C C . ASP A 1 87 ? 3.789 -8.475 21.117 1.00 35.72 87 ASP A C 1
ATOM 720 O O . ASP A 1 87 ? 4.967 -8.651 20.810 1.00 35.72 87 ASP A O 1
ATOM 724 N N . THR A 1 88 ? 3.494 -7.772 22.212 1.00 31.03 88 THR A N 1
ATOM 725 C CA . THR A 1 88 ? 4.500 -7.512 23.247 1.00 31.03 88 THR A CA 1
ATOM 726 C C . THR A 1 88 ? 3.934 -7.933 24.586 1.00 31.03 88 THR A C 1
ATOM 728 O O . THR A 1 88 ? 2.971 -7.335 25.069 1.00 31.03 88 THR A O 1
ATOM 731 N N . MET A 1 89 ? 4.548 -8.967 25.165 1.00 34.06 89 MET A N 1
ATOM 732 C CA . MET A 1 89 ? 4.413 -9.353 26.565 1.00 34.06 89 MET A CA 1
ATOM 733 C C . MET A 1 89 ? 4.707 -8.148 27.465 1.00 34.06 89 MET A C 1
ATOM 735 O O . MET A 1 89 ? 5.839 -7.911 27.876 1.00 34.06 89 MET A O 1
ATOM 739 N N . VAL A 1 90 ? 3.671 -7.382 27.769 1.00 34.88 90 VAL A N 1
ATOM 740 C CA . VAL A 1 90 ? 3.597 -6.533 28.950 1.00 34.88 90 VAL A CA 1
ATOM 741 C C . VAL A 1 90 ? 2.234 -6.849 29.554 1.00 34.88 90 VAL A C 1
ATOM 743 O O . VAL A 1 90 ? 1.231 -6.691 28.849 1.00 34.88 90 VAL A O 1
ATOM 746 N N . PRO A 1 91 ? 2.163 -7.358 30.794 1.00 36.47 91 PRO A N 1
ATOM 747 C CA . PRO A 1 91 ? 0.889 -7.644 31.428 1.00 36.47 91 PRO A CA 1
ATOM 748 C C . PRO A 1 91 ? 0.222 -6.306 31.766 1.00 36.47 91 PRO A C 1
ATOM 750 O O . PRO A 1 91 ? 0.496 -5.708 32.799 1.00 36.47 91 PRO A O 1
ATOM 753 N N . ALA A 1 92 ? -0.605 -5.811 30.847 1.00 40.78 92 ALA A N 1
ATOM 754 C CA . ALA A 1 92 ? -1.677 -4.886 31.188 1.00 40.78 92 ALA A CA 1
ATOM 755 C C . ALA A 1 92 ? -2.834 -5.733 31.726 1.00 40.78 92 ALA A C 1
ATOM 757 O O . ALA A 1 92 ? -3.089 -6.817 31.192 1.00 40.78 92 ALA A O 1
ATOM 758 N N . GLU A 1 93 ? -3.477 -5.279 32.800 1.00 42.22 93 GLU A N 1
ATOM 759 C CA . GLU A 1 93 ? -4.488 -6.070 33.493 1.00 42.22 93 GLU A CA 1
ATOM 760 C C . GLU A 1 93 ? -5.630 -6.494 32.541 1.00 42.22 93 GLU A C 1
ATOM 762 O O . GLU A 1 93 ? -6.044 -5.701 31.688 1.00 42.22 93 GLU A O 1
ATOM 767 N N . PRO A 1 94 ? -6.144 -7.737 32.649 1.00 45.81 94 PRO A N 1
ATOM 768 C CA . PRO A 1 94 ? -7.130 -8.303 31.718 1.00 45.81 94 PRO A CA 1
ATOM 769 C C . PRO A 1 94 ? -8.397 -7.455 31.522 1.00 45.81 94 PRO A C 1
ATOM 771 O O . PRO A 1 94 ? -9.040 -7.538 30.476 1.00 45.81 94 PRO A O 1
ATOM 774 N N . ASP A 1 95 ? -8.742 -6.629 32.510 1.00 53.59 95 ASP A N 1
ATOM 775 C CA . ASP A 1 95 ? -9.980 -5.852 32.545 1.00 53.59 95 ASP A CA 1
ATOM 776 C C . ASP A 1 95 ? -9.974 -4.667 31.558 1.00 53.59 95 ASP A C 1
ATOM 778 O O . ASP A 1 95 ? -10.986 -4.353 30.933 1.00 53.59 95 ASP A O 1
ATOM 782 N N . GLU A 1 96 ? -8.829 -4.018 31.327 1.00 50.00 96 GLU A N 1
ATOM 783 C CA . GLU A 1 96 ? -8.774 -2.817 30.478 1.00 50.00 96 GLU A CA 1
ATOM 784 C C . GLU A 1 96 ? -8.870 -3.142 28.979 1.00 50.00 96 GLU A C 1
ATOM 786 O O . GLU A 1 96 ? -9.548 -2.441 28.222 1.00 50.00 96 GLU A O 1
ATOM 791 N N . ARG A 1 97 ? -8.246 -4.240 28.529 1.00 47.12 97 ARG A N 1
ATOM 792 C CA . ARG A 1 97 ? -8.276 -4.643 27.108 1.00 47.12 97 ARG A CA 1
ATOM 793 C C . ARG A 1 97 ? -9.658 -5.111 26.668 1.00 47.12 97 ARG A C 1
ATOM 795 O O . ARG A 1 97 ? -10.098 -4.768 25.569 1.00 47.12 97 ARG A O 1
ATOM 802 N N . GLN A 1 98 ? -10.350 -5.849 27.535 1.00 50.59 98 GLN A N 1
ATOM 803 C CA . GLN A 1 98 ? -11.711 -6.311 27.279 1.00 50.59 98 GLN A CA 1
ATOM 804 C C . GLN A 1 98 ? -12.672 -5.119 27.120 1.00 50.59 98 GLN A C 1
ATOM 806 O O . GLN A 1 98 ? -13.502 -5.105 26.208 1.00 50.59 98 GLN A O 1
ATOM 811 N N . ASN A 1 99 ? -12.500 -4.081 27.945 1.00 61.62 99 ASN A N 1
ATOM 812 C CA . ASN A 1 99 ? -13.301 -2.857 27.899 1.00 61.62 99 ASN A CA 1
ATOM 813 C C . ASN A 1 99 ? -13.084 -2.040 26.612 1.00 61.62 99 ASN A C 1
ATOM 815 O O . ASN A 1 99 ? -14.051 -1.558 26.019 1.00 61.62 99 ASN A O 1
ATOM 819 N N . ILE A 1 100 ? -11.844 -1.927 26.126 1.00 64.12 100 ILE A N 1
ATOM 820 C CA . ILE A 1 100 ? -11.541 -1.203 24.877 1.00 64.12 100 ILE A CA 1
ATOM 821 C C . ILE A 1 100 ? -12.138 -1.916 23.658 1.00 64.12 100 ILE A C 1
ATOM 823 O O . ILE A 1 100 ? -12.693 -1.263 22.774 1.00 64.12 100 ILE A O 1
ATOM 827 N N . TYR A 1 101 ? -12.063 -3.249 23.605 1.00 64.88 101 TYR A N 1
ATOM 828 C CA . TYR A 1 101 ? -12.636 -4.019 22.500 1.00 64.88 101 TYR A CA 1
ATOM 829 C C . TYR A 1 101 ? -14.160 -3.848 22.414 1.00 64.88 101 TYR A C 1
ATOM 831 O O . TYR A 1 101 ? -14.696 -3.554 21.344 1.00 64.88 101 TYR A O 1
ATOM 839 N N . LEU A 1 102 ? -14.849 -3.948 23.555 1.00 69.50 102 LEU A N 1
ATOM 840 C CA . LEU A 1 102 ? -16.288 -3.689 23.657 1.00 69.50 102 LEU A CA 1
ATOM 841 C C . LEU A 1 102 ? -16.649 -2.268 23.202 1.00 69.50 102 LEU A C 1
ATOM 843 O O . LEU A 1 102 ? -17.612 -2.093 22.453 1.00 69.50 102 LEU A O 1
ATOM 847 N N . LEU A 1 103 ? -15.850 -1.269 23.582 1.00 73.06 103 LEU A N 1
ATOM 848 C CA . LEU A 1 103 ? -16.056 0.119 23.172 1.00 73.06 103 LEU A CA 1
ATOM 849 C C . LEU A 1 103 ? -15.894 0.303 21.656 1.00 73.06 103 LEU A C 1
ATOM 851 O O . LEU A 1 103 ? -16.717 0.959 21.024 1.00 73.06 103 LEU A O 1
ATOM 855 N N . ILE A 1 104 ? -14.881 -0.316 21.042 1.00 73.75 104 ILE A N 1
ATOM 856 C CA . ILE A 1 104 ? -14.690 -0.279 19.582 1.00 73.75 104 ILE A CA 1
ATOM 857 C C . ILE A 1 104 ? -15.886 -0.906 18.867 1.00 73.75 104 ILE A C 1
ATOM 859 O O . ILE A 1 104 ? -16.365 -0.339 17.885 1.00 73.75 104 ILE A O 1
ATOM 863 N N . MET A 1 105 ? -16.391 -2.043 19.356 1.00 77.50 105 MET A N 1
ATOM 864 C CA . MET A 1 105 ? -17.580 -2.676 18.781 1.00 77.50 105 MET A CA 1
ATOM 865 C C . MET A 1 105 ? -18.811 -1.771 18.886 1.00 77.50 105 MET A C 1
ATOM 867 O O . MET A 1 105 ? -19.544 -1.632 17.909 1.00 77.50 105 MET A O 1
ATOM 871 N N . GLN A 1 106 ? -19.015 -1.112 20.030 1.00 82.31 106 GLN A N 1
ATOM 872 C CA . GLN A 1 106 ? -20.119 -0.168 20.217 1.00 82.31 106 GLN A CA 1
ATOM 873 C C . GLN A 1 106 ? -20.014 1.043 19.281 1.00 82.31 106 GLN A C 1
ATOM 875 O O . GLN A 1 106 ? -20.995 1.401 18.635 1.00 82.31 106 GLN A O 1
ATOM 880 N N . VAL A 1 107 ? -18.832 1.649 19.161 1.00 84.50 107 VAL A N 1
ATOM 881 C CA . VAL A 1 107 ? -18.593 2.792 18.260 1.00 84.50 107 VAL A CA 1
ATOM 882 C C . VAL A 1 107 ? -18.747 2.376 16.797 1.00 84.50 107 VAL A C 1
ATOM 884 O O . VAL A 1 107 ? -19.315 3.105 15.987 1.00 84.50 107 VAL A O 1
ATOM 887 N N . MET A 1 108 ? -18.285 1.179 16.435 1.00 87.06 108 MET A N 1
ATOM 888 C CA . MET A 1 108 ? -18.484 0.637 15.094 1.00 87.06 108 MET A CA 1
ATOM 889 C C . MET A 1 108 ? -19.972 0.431 14.780 1.00 87.06 108 MET A C 1
ATOM 891 O O . MET A 1 108 ? -20.390 0.681 13.651 1.00 87.06 108 MET A O 1
ATOM 895 N N . GLU A 1 109 ? -20.773 -0.029 15.741 1.00 87.50 109 GLU A N 1
ATOM 896 C CA . GLU A 1 109 ? -22.205 -0.252 15.524 1.00 87.50 109 GLU A CA 1
ATOM 897 C C . GLU A 1 109 ? -22.989 1.060 15.420 1.00 87.50 109 GLU A C 1
ATOM 899 O O . GLU A 1 109 ? -23.859 1.188 14.561 1.00 87.50 109 GLU A O 1
ATOM 904 N N . ASN A 1 110 ? -22.654 2.043 16.259 1.00 88.56 110 ASN A N 1
ATOM 905 C CA . ASN A 1 110 ? -23.441 3.266 16.399 1.00 88.56 110 ASN A CA 1
ATOM 906 C C . ASN A 1 110 ? -22.977 4.405 15.480 1.00 88.56 110 ASN A C 1
ATOM 908 O O . ASN A 1 110 ? -23.806 5.162 14.976 1.00 88.56 110 ASN A O 1
ATOM 912 N N . ASP A 1 111 ? -21.668 4.527 15.243 1.00 90.75 111 ASP A N 1
ATOM 913 C CA . ASP A 1 111 ? -21.080 5.743 14.670 1.00 90.75 111 ASP A CA 1
ATOM 914 C C . ASP A 1 111 ? -20.461 5.535 13.282 1.00 90.75 111 ASP A C 1
ATOM 916 O O . ASP A 1 111 ? -20.198 6.508 12.564 1.00 90.75 111 ASP A O 1
ATOM 920 N N . PHE A 1 112 ? -20.206 4.289 12.860 1.00 92.00 112 PHE A N 1
ATOM 921 C CA . PHE A 1 112 ? -19.634 4.043 11.537 1.00 92.00 112 PHE A CA 1
ATOM 922 C C . PHE A 1 112 ? -20.718 4.089 10.456 1.00 92.00 112 PHE A C 1
ATOM 924 O O . PHE A 1 112 ? -21.675 3.317 10.496 1.00 92.00 112 PHE A O 1
ATOM 931 N N . PRO A 1 113 ? -20.530 4.892 9.390 1.00 94.81 113 PRO A N 1
ATOM 932 C CA . PRO A 1 113 ? -21.368 4.776 8.206 1.00 94.81 113 PRO A CA 1
ATOM 933 C C . PRO A 1 113 ? -21.309 3.349 7.629 1.00 94.81 113 PRO A C 1
ATOM 935 O O . PRO A 1 113 ? -20.222 2.760 7.627 1.00 94.81 113 PRO A O 1
ATOM 938 N N . PRO A 1 114 ? -22.398 2.818 7.040 1.00 94.56 114 PRO A N 1
ATOM 939 C CA . PRO A 1 114 ? -22.480 1.413 6.625 1.00 94.56 114 PRO A CA 1
ATOM 940 C C . PRO A 1 114 ? -21.311 0.943 5.752 1.00 94.56 114 PRO A C 1
ATOM 942 O O . PRO A 1 114 ? -20.729 -0.116 5.976 1.00 94.56 114 PRO A O 1
ATOM 945 N N . GLN A 1 115 ? -20.901 1.761 4.782 1.00 93.12 115 GLN A N 1
ATOM 946 C CA . GLN A 1 115 ? -19.806 1.404 3.880 1.00 93.12 115 GLN A CA 1
ATOM 947 C C . GLN A 1 115 ? -18.429 1.506 4.547 1.00 93.12 115 GLN A C 1
ATOM 949 O O . GLN A 1 115 ? -17.531 0.729 4.237 1.00 93.12 115 GLN A O 1
ATOM 954 N N . THR A 1 116 ? -18.274 2.416 5.509 1.00 92.56 116 THR A N 1
ATOM 955 C CA . THR A 1 116 ? -17.072 2.502 6.343 1.00 92.56 116 THR A CA 1
ATOM 956 C C . THR A 1 116 ? -16.949 1.281 7.250 1.00 92.56 116 THR A C 1
ATOM 958 O O . THR A 1 116 ? -15.862 0.717 7.336 1.00 92.56 116 THR A O 1
ATOM 961 N N . LYS A 1 117 ? -18.058 0.837 7.856 1.00 93.56 117 LYS A N 1
ATOM 962 C CA . LYS A 1 117 ? -18.134 -0.403 8.638 1.00 93.56 117 LYS A CA 1
ATOM 963 C C . LYS A 1 117 ? -17.743 -1.615 7.801 1.00 93.56 117 LYS A C 1
ATOM 965 O O . LYS A 1 117 ? -16.840 -2.343 8.189 1.00 93.56 117 LYS A O 1
ATOM 970 N N . ASN A 1 118 ? -18.328 -1.764 6.614 1.00 94.56 118 ASN A N 1
ATOM 971 C CA . ASN A 1 118 ? -18.042 -2.901 5.739 1.00 94.56 118 ASN A CA 1
ATOM 972 C C . ASN A 1 118 ? -16.561 -2.942 5.305 1.00 94.56 118 ASN A C 1
ATOM 974 O O . ASN A 1 118 ? -15.899 -3.970 5.412 1.00 94.56 118 ASN A O 1
ATOM 978 N N . VAL A 1 119 ? -15.996 -1.796 4.900 1.00 89.69 119 VAL A N 1
ATOM 979 C CA . VAL A 1 119 ? -14.560 -1.680 4.583 1.00 89.69 119 VAL A CA 1
ATOM 980 C C . VAL A 1 119 ? -13.683 -2.018 5.794 1.00 89.69 119 VAL A C 1
ATOM 982 O O . VAL A 1 119 ? -12.656 -2.680 5.641 1.00 89.69 119 VAL A O 1
ATOM 985 N N . PHE A 1 120 ? -14.068 -1.566 6.988 1.00 86.38 120 PHE A N 1
ATOM 986 C CA . PHE A 1 120 ? -13.339 -1.845 8.221 1.00 86.38 120 PHE A CA 1
ATOM 987 C C . PHE A 1 120 ? -13.365 -3.344 8.555 1.00 86.38 120 PHE A C 1
ATOM 989 O O . PHE A 1 120 ? -12.308 -3.933 8.746 1.00 86.38 120 PHE A O 1
ATOM 996 N N . GLN A 1 121 ? -14.527 -3.994 8.521 1.00 86.12 121 GLN A N 1
ATOM 997 C CA . GLN A 1 121 ? -14.661 -5.430 8.800 1.00 86.12 121 GLN A CA 1
ATOM 998 C C . GLN A 1 121 ? -13.891 -6.296 7.796 1.00 86.12 121 GLN A C 1
ATOM 1000 O O . GLN A 1 121 ? -13.128 -7.175 8.190 1.00 86.12 121 GLN A O 1
ATOM 1005 N N . LEU A 1 122 ? -13.990 -6.008 6.492 1.00 83.06 122 LEU A N 1
ATOM 1006 C CA . LEU A 1 122 ? -13.210 -6.727 5.475 1.00 83.06 122 LEU A CA 1
ATOM 1007 C C . LEU A 1 122 ? -11.699 -6.607 5.722 1.00 83.06 122 LEU A C 1
ATOM 1009 O O . LEU A 1 122 ? -10.943 -7.549 5.486 1.00 83.06 122 LEU A O 1
ATOM 1013 N N . ARG A 1 123 ? -11.252 -5.452 6.224 1.00 81.88 123 ARG A N 1
ATOM 1014 C CA . ARG A 1 123 ? -9.845 -5.229 6.548 1.00 81.88 123 ARG A CA 1
ATOM 1015 C C . ARG A 1 123 ? -9.408 -5.927 7.834 1.00 81.88 123 ARG A C 1
ATOM 1017 O O . ARG A 1 123 ? -8.324 -6.502 7.847 1.00 8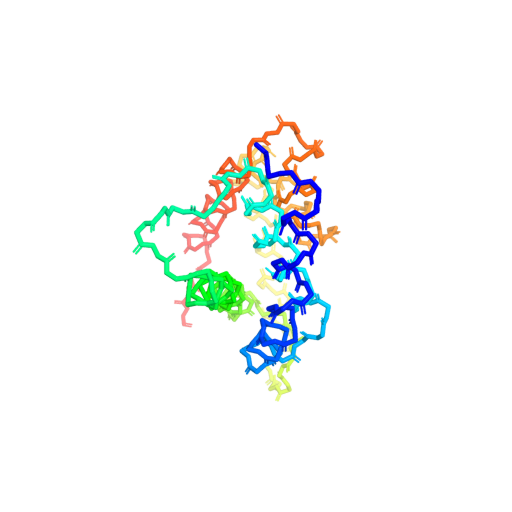1.88 123 ARG A O 1
ATOM 1024 N N . PHE A 1 124 ? -10.176 -5.810 8.910 1.00 71.44 124 PHE A N 1
ATOM 1025 C CA . PHE A 1 124 ? -9.731 -6.187 10.255 1.00 71.44 124 PHE A CA 1
ATOM 1026 C C . PHE A 1 124 ? -10.205 -7.581 10.681 1.00 71.44 124 PHE A C 1
ATOM 1028 O O . PHE A 1 124 ? -9.428 -8.296 11.310 1.00 71.44 124 PHE A O 1
ATOM 1035 N N . ASP A 1 125 ? -11.392 -8.010 10.251 1.00 74.25 125 ASP A N 1
ATOM 1036 C CA . ASP A 1 125 ? -11.920 -9.346 10.550 1.00 74.25 125 ASP A CA 1
ATOM 1037 C C . ASP A 1 125 ? -11.441 -10.356 9.500 1.00 74.25 125 ASP A C 1
ATOM 1039 O O . ASP A 1 125 ? -10.924 -11.422 9.829 1.00 74.25 125 ASP A O 1
ATOM 1043 N N . GLN A 1 126 ? -11.563 -9.998 8.217 1.00 72.31 126 GLN A N 1
ATOM 1044 C CA . GLN A 1 126 ? -11.252 -10.895 7.092 1.00 72.31 126 GLN A CA 1
ATOM 1045 C C . GLN A 1 126 ? -9.832 -10.721 6.535 1.00 72.31 126 GLN A C 1
ATOM 1047 O O . GLN A 1 126 ? -9.418 -11.467 5.652 1.00 72.31 126 GLN A O 1
ATOM 1052 N N . ARG A 1 127 ? -9.067 -9.753 7.058 1.00 72.00 127 ARG A N 1
ATOM 1053 C CA . ARG A 1 127 ? -7.658 -9.488 6.707 1.00 72.00 127 ARG A CA 1
ATOM 1054 C C . ARG A 1 127 ? -7.388 -9.216 5.221 1.00 72.00 127 ARG A C 1
ATOM 1056 O O . ARG A 1 127 ? -6.245 -9.344 4.783 1.00 72.00 127 ARG A O 1
ATOM 1063 N N . LEU A 1 128 ? -8.387 -8.763 4.463 1.00 70.62 128 LEU A N 1
ATOM 1064 C CA . LEU A 1 128 ? -8.220 -8.458 3.043 1.00 70.62 128 LEU A CA 1
ATOM 1065 C C . LEU A 1 128 ? -7.285 -7.257 2.815 1.00 70.62 128 LEU A C 1
ATOM 1067 O O . LEU A 1 128 ? -7.227 -6.281 3.585 1.00 70.62 128 LEU A O 1
ATOM 1071 N N . SER A 1 129 ? -6.539 -7.304 1.716 1.00 75.38 129 SER A N 1
ATOM 1072 C CA . SER A 1 129 ? -5.754 -6.182 1.212 1.00 75.38 129 SER A CA 1
ATOM 1073 C C . SER A 1 129 ? -6.659 -5.069 0.681 1.00 75.38 129 SER A C 1
ATOM 1075 O O . SER A 1 129 ? -7.812 -5.273 0.313 1.00 75.38 129 SER A O 1
ATOM 1077 N N . TYR A 1 130 ? -6.131 -3.850 0.576 1.00 73.38 130 TYR A N 1
ATOM 1078 C CA . TYR A 1 130 ? -6.906 -2.736 0.020 1.00 73.38 130 TYR A CA 1
ATOM 1079 C C . TYR A 1 130 ? -7.288 -2.944 -1.449 1.00 73.38 130 TYR A C 1
ATOM 1081 O O . TYR A 1 130 ? -8.260 -2.344 -1.899 1.00 73.38 130 TYR A O 1
ATOM 1089 N N . GLN A 1 131 ? -6.521 -3.750 -2.198 1.00 74.88 131 GLN A N 1
ATOM 1090 C CA . GLN A 1 131 ? -6.891 -4.128 -3.562 1.00 74.88 131 GLN A CA 1
ATOM 1091 C C . GLN A 1 131 ? -8.071 -5.094 -3.544 1.00 74.88 131 GLN A C 1
ATOM 1093 O O . GLN A 1 131 ? -9.059 -4.819 -4.210 1.00 74.88 131 GLN A O 1
ATOM 1098 N N . GLU A 1 132 ? -8.003 -6.151 -2.737 1.00 74.50 132 GLU A N 1
ATOM 1099 C CA . GLU A 1 132 ? -9.087 -7.132 -2.622 1.00 74.50 132 GLU A CA 1
ATOM 1100 C C . GLU A 1 132 ? -10.375 -6.480 -2.116 1.00 74.50 132 GLU A C 1
ATOM 1102 O O . GLU A 1 132 ? -11.438 -6.747 -2.651 1.00 74.50 132 GLU A O 1
ATOM 1107 N N . ILE A 1 133 ? -10.301 -5.546 -1.160 1.00 80.38 133 ILE A N 1
ATOM 1108 C CA . ILE A 1 133 ? -11.476 -4.788 -0.694 1.00 80.38 133 ILE A CA 1
ATOM 1109 C C . ILE A 1 133 ? -12.037 -3.896 -1.808 1.00 80.38 133 ILE A C 1
ATOM 1111 O O . ILE A 1 133 ? -13.252 -3.800 -1.974 1.00 80.38 133 ILE A O 1
ATOM 1115 N N . ALA A 1 134 ? -11.164 -3.219 -2.560 1.00 83.06 134 ALA A N 1
ATOM 1116 C CA . ALA A 1 134 ? -11.570 -2.374 -3.679 1.00 83.06 134 ALA A CA 1
ATOM 1117 C C . ALA A 1 134 ? -12.288 -3.192 -4.763 1.00 83.06 134 ALA A C 1
ATOM 1119 O O . ALA A 1 134 ? -13.330 -2.771 -5.259 1.00 83.06 134 ALA A O 1
ATOM 1120 N N . GLU A 1 135 ? -11.763 -4.374 -5.083 1.00 90.12 135 GLU A N 1
ATOM 1121 C CA . GLU A 1 135 ? -12.363 -5.316 -6.027 1.00 90.12 135 GLU A CA 1
ATOM 1122 C C . GLU A 1 135 ? -13.677 -5.891 -5.492 1.00 90.12 135 GLU A C 1
ATOM 1124 O O . GLU A 1 135 ? -14.690 -5.818 -6.183 1.00 90.12 135 GLU A O 1
ATOM 1129 N N . HIS A 1 136 ? -13.686 -6.368 -4.245 1.00 92.44 136 HIS A N 1
ATOM 1130 C CA . HIS A 1 136 ? -14.842 -6.970 -3.578 1.00 92.44 136 HIS A CA 1
ATOM 1131 C C . HIS A 1 136 ? -16.022 -5.998 -3.443 1.00 92.44 136 HIS A C 1
ATOM 1133 O O . HIS A 1 136 ? -17.179 -6.397 -3.530 1.00 92.44 136 HIS A O 1
ATOM 1139 N N . LEU A 1 137 ? -15.748 -4.711 -3.216 1.00 94.12 137 LEU A N 1
ATOM 1140 C CA . LEU A 1 137 ? -16.778 -3.678 -3.078 1.00 94.12 137 LEU A CA 1
ATOM 1141 C C . LEU A 1 137 ? -17.003 -2.862 -4.355 1.00 94.12 137 LEU A C 1
ATOM 1143 O O . LEU A 1 137 ? -17.823 -1.945 -4.342 1.00 94.12 137 LEU A O 1
ATOM 1147 N N . HIS A 1 138 ? -16.275 -3.158 -5.435 1.00 95.75 138 HIS A N 1
ATOM 1148 C CA . HIS A 1 138 ? -16.299 -2.404 -6.691 1.00 95.75 138 HIS A CA 1
ATOM 1149 C C . HIS A 1 138 ? -16.094 -0.886 -6.509 1.00 95.75 138 HIS A C 1
ATOM 1151 O O . HIS A 1 138 ? -16.751 -0.061 -7.145 1.00 95.75 138 HIS A O 1
ATOM 1157 N N . ILE A 1 139 ? -15.155 -0.505 -5.641 1.00 94.00 139 ILE A N 1
ATOM 1158 C CA . ILE A 1 139 ? -14.757 0.889 -5.396 1.00 94.00 139 ILE A CA 1
ATOM 1159 C C . ILE A 1 139 ? -13.277 1.095 -5.716 1.00 94.00 139 ILE A C 1
ATOM 1161 O O . ILE A 1 139 ? -12.514 0.153 -5.894 1.00 94.00 139 ILE A O 1
ATOM 1165 N N . SER A 1 140 ? -12.823 2.347 -5.777 1.00 85.69 140 SER A N 1
ATOM 1166 C CA . SER A 1 140 ? -11.391 2.609 -5.947 1.00 85.69 140 SER A CA 1
ATOM 1167 C C . SER A 1 140 ? -10.610 2.324 -4.659 1.00 85.69 140 SER A C 1
ATOM 1169 O O . SER A 1 140 ? -11.096 2.576 -3.556 1.00 85.69 140 SER A O 1
ATOM 1171 N N . LYS A 1 141 ? -9.336 1.928 -4.786 1.00 78.44 141 LYS A N 1
ATOM 1172 C CA . LYS A 1 141 ? -8.383 1.898 -3.657 1.00 78.44 141 LYS A CA 1
ATOM 1173 C C . LYS A 1 141 ? -8.396 3.209 -2.858 1.00 78.44 141 LYS A C 1
ATOM 1175 O O . LYS A 1 141 ? -8.372 3.186 -1.635 1.00 78.44 141 LYS A O 1
ATOM 1180 N N . ALA A 1 142 ? -8.488 4.356 -3.537 1.00 74.12 142 ALA A N 1
ATOM 1181 C CA . ALA A 1 142 ? -8.588 5.671 -2.898 1.00 74.12 142 ALA A CA 1
ATOM 1182 C C . ALA A 1 142 ? -9.836 5.807 -2.005 1.00 74.12 142 ALA A C 1
ATOM 1184 O O . ALA A 1 142 ? -9.756 6.376 -0.916 1.00 74.12 142 ALA A O 1
ATOM 1185 N N . ALA A 1 143 ? -10.973 5.250 -2.430 1.00 79.38 143 ALA A N 1
ATOM 1186 C CA . ALA A 1 143 ? -12.183 5.201 -1.618 1.00 79.38 143 ALA A CA 1
ATOM 1187 C C . ALA A 1 143 ? -12.007 4.292 -0.390 1.00 79.38 143 ALA A C 1
ATOM 1189 O O . ALA A 1 143 ? -12.387 4.700 0.706 1.00 79.38 143 ALA A O 1
ATOM 1190 N N . VAL A 1 144 ? -11.353 3.131 -0.533 1.00 78.38 144 VAL A N 1
ATOM 1191 C CA . VAL A 1 144 ? -11.001 2.252 0.603 1.00 78.38 144 VAL A CA 1
ATOM 1192 C C . VAL A 1 144 ? -10.186 3.018 1.648 1.00 78.38 144 VAL A C 1
ATOM 1194 O O . VAL A 1 144 ? -10.556 3.043 2.821 1.00 78.38 144 VAL A O 1
ATOM 1197 N N . TYR A 1 145 ? -9.133 3.731 1.227 1.00 74.12 145 TYR A N 1
ATOM 1198 C CA . TYR A 1 145 ? -8.340 4.572 2.133 1.00 74.12 145 TYR A CA 1
ATOM 1199 C C . TYR A 1 145 ? -9.189 5.635 2.834 1.00 74.12 145 TYR A C 1
ATOM 1201 O O . TYR A 1 145 ? -9.039 5.843 4.036 1.00 74.12 145 TYR A O 1
ATOM 1209 N N . LYS A 1 146 ? -10.093 6.301 2.103 1.00 82.56 146 LYS A N 1
ATOM 1210 C CA . LYS A 1 146 ? -10.976 7.331 2.664 1.00 82.56 146 LYS A CA 1
ATOM 1211 C C . LYS A 1 146 ? -11.907 6.757 3.737 1.00 82.56 146 LYS A C 1
ATOM 1213 O O . LYS A 1 146 ? -12.076 7.385 4.781 1.00 82.56 146 LYS A O 1
ATOM 1218 N N . HIS A 1 147 ? -12.476 5.574 3.507 1.00 89.75 147 HIS A N 1
ATOM 1219 C CA . HIS A 1 147 ? -13.313 4.885 4.490 1.00 89.75 147 HIS A CA 1
ATOM 1220 C C . HIS A 1 147 ? -12.513 4.480 5.733 1.00 89.75 147 HIS A C 1
ATOM 1222 O O . HIS A 1 147 ? -12.931 4.796 6.844 1.00 89.75 147 HIS A O 1
ATOM 1228 N N . LEU A 1 148 ? -11.326 3.890 5.571 1.00 84.62 148 LEU A N 1
ATOM 1229 C CA . LEU A 1 148 ? -10.472 3.523 6.709 1.00 84.62 148 LEU A CA 1
ATOM 1230 C C . LEU A 1 148 ? -10.012 4.749 7.510 1.00 84.62 148 LEU A C 1
ATOM 1232 O O . LEU A 1 148 ? -10.063 4.742 8.738 1.00 84.62 148 LEU A O 1
ATOM 1236 N N . ALA A 1 149 ? -9.633 5.838 6.837 1.00 76.56 149 ALA A N 1
ATOM 1237 C CA . ALA A 1 149 ? -9.28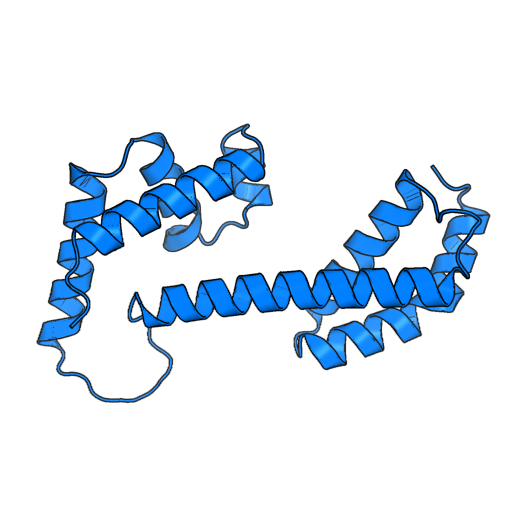9 7.093 7.501 1.00 76.56 149 ALA A CA 1
ATOM 1238 C C . ALA A 1 149 ? -10.478 7.666 8.291 1.00 76.56 149 ALA A C 1
ATOM 1240 O O . ALA A 1 149 ? -10.299 8.166 9.403 1.00 76.56 149 ALA A O 1
ATOM 1241 N N . LYS A 1 150 ? -11.700 7.560 7.748 1.00 84.25 150 LYS A N 1
ATOM 1242 C CA . LYS A 1 150 ? -12.925 7.983 8.437 1.00 84.25 150 LYS A CA 1
ATOM 1243 C C . LYS A 1 150 ? -13.206 7.126 9.674 1.00 84.25 150 LYS A C 1
ATOM 1245 O O . LYS A 1 150 ? -13.475 7.707 10.719 1.00 84.25 150 LYS A O 1
ATOM 1250 N N . ALA A 1 151 ? -13.103 5.799 9.572 1.00 84.50 151 ALA A N 1
ATOM 1251 C CA . ALA A 1 151 ? -13.255 4.881 10.706 1.00 84.50 151 ALA A CA 1
ATOM 1252 C C . ALA A 1 151 ? -12.297 5.244 11.850 1.00 84.50 151 ALA A C 1
ATOM 1254 O O . ALA A 1 151 ? -12.719 5.437 12.986 1.00 84.50 151 ALA A O 1
ATOM 1255 N N . ILE A 1 152 ? -11.015 5.445 11.529 1.00 79.25 152 ILE A N 1
ATOM 1256 C CA . ILE A 1 152 ? -9.991 5.826 12.511 1.00 79.25 152 ILE A CA 1
ATOM 1257 C C . ILE A 1 152 ? -10.309 7.181 13.151 1.00 79.25 152 ILE A C 1
ATOM 1259 O O . ILE A 1 152 ? -10.137 7.348 14.354 1.00 79.25 152 ILE A O 1
ATOM 1263 N N . SER A 1 153 ? -10.767 8.159 12.365 1.00 81.19 153 SER A N 1
ATOM 1264 C CA . SER A 1 153 ? -11.155 9.466 12.902 1.00 81.19 153 SER A CA 1
ATOM 1265 C C . SER A 1 153 ? -12.307 9.360 13.900 1.00 81.19 153 SER A C 1
ATOM 1267 O O . SER A 1 153 ? -12.284 10.080 14.889 1.00 81.19 153 SER A O 1
ATOM 1269 N N . ILE A 1 154 ? -13.291 8.493 13.645 1.00 85.56 154 ILE A N 1
ATOM 1270 C CA . ILE A 1 154 ? -14.428 8.271 14.548 1.00 85.56 154 ILE A CA 1
ATOM 1271 C C . ILE A 1 154 ? -13.943 7.617 15.846 1.00 85.56 154 ILE A C 1
ATOM 1273 O O . ILE A 1 154 ? -14.214 8.135 16.926 1.00 85.56 154 ILE A O 1
ATOM 1277 N N . LEU A 1 155 ? -13.146 6.548 15.746 1.00 82.25 155 LEU A N 1
ATOM 1278 C CA . LEU A 1 155 ? -12.600 5.854 16.918 1.00 82.25 155 LEU A CA 1
ATOM 1279 C C . LEU A 1 155 ? -11.765 6.783 17.803 1.00 82.25 155 LEU A C 1
ATOM 1281 O O . LEU A 1 155 ? -11.914 6.762 19.016 1.00 82.25 155 LEU A O 1
ATOM 1285 N N . LYS A 1 156 ? -10.935 7.651 17.213 1.00 78.25 156 LYS A N 1
ATOM 1286 C CA . LYS A 1 156 ? -10.133 8.628 17.971 1.00 78.25 156 LYS A CA 1
ATOM 1287 C C . LYS A 1 156 ? -10.966 9.664 18.719 1.00 78.25 156 LYS A C 1
ATOM 1289 O O . LYS A 1 156 ? -10.508 10.184 19.726 1.00 78.25 156 LYS A O 1
ATOM 1294 N N . SER A 1 157 ? -12.136 10.018 18.195 1.00 79.88 157 SER A N 1
ATOM 1295 C CA . SER A 1 157 ? -13.043 10.947 18.871 1.00 79.88 157 SER A CA 1
ATOM 1296 C C . SER A 1 157 ? -13.832 10.270 19.988 1.00 79.88 157 SER A C 1
ATOM 1298 O O . SER A 1 157 ? -14.184 10.936 20.954 1.00 79.88 157 SER A O 1
ATOM 1300 N N . ALA A 1 158 ? -14.105 8.971 19.856 1.00 74.94 158 ALA A N 1
ATOM 1301 C CA . ALA A 1 158 ? -14.906 8.213 20.810 1.00 74.94 158 ALA A CA 1
ATOM 1302 C C . ALA A 1 158 ? -14.082 7.557 21.930 1.00 74.94 158 ALA A C 1
ATOM 1304 O O . ALA A 1 158 ? -14.602 7.335 23.020 1.00 74.94 158 ALA A O 1
ATOM 1305 N N . ILE A 1 159 ? -12.806 7.250 21.679 1.00 69.44 159 ILE A N 1
ATOM 1306 C CA . ILE A 1 159 ? -11.920 6.577 22.632 1.00 69.44 159 ILE A CA 1
ATOM 1307 C C . ILE A 1 159 ? -10.920 7.612 23.172 1.00 69.44 159 ILE A C 1
ATOM 1309 O O . ILE A 1 159 ? -10.061 8.070 22.411 1.00 69.44 159 ILE A O 1
ATOM 1313 N N . PRO A 1 160 ? -11.003 8.001 24.459 1.00 56.38 160 PRO A N 1
ATOM 1314 C CA . PRO A 1 160 ? -10.026 8.890 25.070 1.00 56.38 160 PRO A CA 1
ATOM 1315 C C . PRO A 1 160 ? -8.662 8.200 25.086 1.00 56.38 160 PRO A C 1
ATOM 1317 O O . PRO A 1 160 ? -8.477 7.178 25.743 1.00 56.38 160 PRO A O 1
ATOM 1320 N N . ILE A 1 161 ? -7.700 8.753 24.352 1.00 49.41 161 ILE A N 1
ATOM 1321 C CA . ILE A 1 161 ? -6.306 8.316 24.436 1.00 49.41 161 ILE A CA 1
ATOM 1322 C C . ILE A 1 161 ? -5.731 9.003 25.678 1.00 49.41 161 ILE A C 1
ATOM 1324 O O . ILE A 1 161 ? -5.479 10.208 25.631 1.00 49.41 161 ILE A O 1
ATOM 1328 N N . THR A 1 162 ? -5.612 8.267 26.785 1.00 42.19 162 THR A N 1
ATOM 1329 C CA . THR A 1 162 ? -4.928 8.732 28.007 1.00 42.19 162 THR A CA 1
ATOM 1330 C C . THR A 1 162 ? -3.490 8.240 27.996 1.00 42.19 162 THR A C 1
ATOM 1332 O O . THR A 1 162 ? -3.281 7.087 27.555 1.00 42.19 162 THR A O 1
#

pLDDT: mean 75.78, std 16.55, range [31.03, 95.75]

Sequence (162 aa):
MLENKEFERLYTANYMAMIRLARTLLHDEDESRDAVADVMFRVYTKGIPDRYTPSKYLLACVRNKCLDIIRQMTIRQKVEKMLPIEDTMVPAEPDERQNIYLLIMQVMENDFPPQTKNVFQLRFDQRLSYQEIAEHLHISKAAVYKHLAKAISILKSAIPIT

Foldseek 3Di:
DDDPVVLVVLCVVAVVVQLVLLCVLQVDNVVSVVLLVVLSVCCVVPNDPPVDDSNVRSNVSSNVSSVVVVVVVVVVVVVCVVQVDDDDPDDDDPVPNVVLVVQLVVLLVPPQDPLLSVLVCCCPVVVDDLVVSCVVVVHDSVVSVVSPVVSVVSSPVRDDDD

Radius of gyration: 20.14 Å; chains: 1; bounding box: 43×23×60 Å

Secondary structure (DSSP, 8-state):
---HHHHHHHHHHHHHHHHHHHHHHH--HHHHHHHHHHHHHHHHHH---TTS-HHHHHHHHHHHHHHHHHHHHHHHHHHHHHTT-S-S-----HHHHHHHHHHHHHHHHHHS-HHHHHHHHHHHTS---HHHHHHHTT--HHHHHHHHHHHHHHHHHHS---